Protein AF-A0A4S8L4V7-F1 (afdb_monomer_lite)

Organism: Dendrothele bispora (strain CBS 962.96) (NCBI:txid1314807)

Radius of gyration: 32.04 Å; chains: 1; bounding box: 69×24×84 Å

Structure (mmCIF, N/CA/C/O backbone):
data_AF-A0A4S8L4V7-F1
#
_entry.id   AF-A0A4S8L4V7-F1
#
loop_
_atom_site.group_PDB
_atom_site.id
_atom_site.type_symbol
_atom_site.label_atom_id
_atom_site.label_alt_id
_atom_site.label_comp_id
_atom_site.label_asym_id
_atom_site.label_entity_id
_atom_site.label_seq_id
_atom_site.pdbx_PDB_ins_code
_atom_site.Cartn_x
_atom_site.Cartn_y
_atom_site.Cartn_z
_atom_site.occupancy
_atom_site.B_iso_or_equiv
_atom_site.auth_seq_id
_atom_site.auth_comp_id
_atom_site.auth_asym_id
_atom_site.auth_atom_id
_atom_site.pdbx_PDB_model_num
ATOM 1 N N . THR A 1 1 ? -30.835 1.721 51.887 1.00 74.25 1 THR A N 1
ATOM 2 C CA . THR A 1 1 ? -32.109 0.963 51.780 1.00 74.25 1 THR A CA 1
ATOM 3 C C . THR A 1 1 ? -32.047 0.003 50.600 1.00 74.25 1 THR A C 1
ATOM 5 O O . THR A 1 1 ? -31.304 0.277 49.666 1.00 74.25 1 THR A O 1
ATOM 8 N N . GLU A 1 2 ? -32.769 -1.124 50.601 1.00 80.50 2 GLU A N 1
ATOM 9 C CA . GLU A 1 2 ? -32.758 -2.089 49.474 1.00 80.50 2 GLU A CA 1
ATOM 10 C C . GLU A 1 2 ? -33.132 -1.450 48.121 1.00 80.50 2 GLU A C 1
ATOM 12 O O . GLU A 1 2 ? -32.562 -1.791 47.087 1.00 80.50 2 GLU A O 1
ATOM 17 N N . GLU A 1 3 ? -33.986 -0.426 48.134 1.00 82.62 3 GLU A N 1
ATOM 18 C CA . GLU A 1 3 ? -34.338 0.372 46.952 1.00 82.62 3 GLU A CA 1
ATOM 19 C C . GLU A 1 3 ? -33.130 1.059 46.294 1.00 82.62 3 GLU A C 1
ATOM 21 O O . GLU A 1 3 ? -33.046 1.152 45.069 1.00 82.62 3 GLU A O 1
ATOM 26 N N . GLU A 1 4 ? -32.152 1.513 47.079 1.00 84.94 4 GLU A N 1
ATOM 27 C CA . GLU A 1 4 ? -30.946 2.149 46.542 1.00 84.94 4 GLU A CA 1
ATOM 28 C C . GLU A 1 4 ? -30.064 1.133 45.817 1.00 84.94 4 GLU A C 1
ATOM 30 O O . GLU A 1 4 ? -29.524 1.437 44.754 1.00 84.94 4 GLU A O 1
ATOM 35 N N . LYS A 1 5 ? -29.974 -0.099 46.336 1.00 87.25 5 LYS A N 1
ATOM 36 C CA . LYS A 1 5 ? -29.220 -1.183 45.692 1.00 87.25 5 LYS A CA 1
ATOM 37 C C . LYS A 1 5 ? -29.836 -1.568 44.349 1.00 87.25 5 LYS A C 1
ATOM 39 O O . LYS A 1 5 ? -29.100 -1.772 43.387 1.00 87.25 5 LYS A O 1
ATOM 44 N N . VAL A 1 6 ? -31.166 -1.635 44.266 1.00 90.94 6 VAL A N 1
ATOM 45 C CA . VAL A 1 6 ? -31.881 -1.920 43.010 1.00 90.94 6 VAL A CA 1
ATOM 46 C C . VAL A 1 6 ? -31.624 -0.820 41.978 1.00 90.94 6 VAL A C 1
ATOM 48 O O . VAL A 1 6 ? -31.276 -1.116 40.838 1.00 90.94 6 VAL A O 1
ATOM 51 N N . ARG A 1 7 ? -31.699 0.454 42.383 1.00 90.81 7 ARG A N 1
ATOM 52 C CA . ARG A 1 7 ? -31.437 1.593 41.486 1.00 90.81 7 ARG A CA 1
ATOM 53 C C . ARG A 1 7 ? -30.002 1.622 40.967 1.00 90.81 7 ARG A C 1
ATOM 55 O O . ARG A 1 7 ? -29.787 1.958 39.807 1.00 90.81 7 ARG A O 1
ATOM 62 N N . VAL A 1 8 ? -29.025 1.286 41.809 1.00 93.88 8 VAL A N 1
ATOM 63 C CA . VAL A 1 8 ? -27.617 1.203 41.393 1.00 93.88 8 VAL A CA 1
ATOM 64 C C . VAL A 1 8 ? -27.406 0.053 40.409 1.00 93.88 8 VAL A C 1
ATOM 66 O O . VAL A 1 8 ? -26.754 0.259 39.391 1.00 93.88 8 VAL A O 1
ATOM 69 N N . LYS A 1 9 ? -28.002 -1.122 40.658 1.00 93.44 9 LYS A N 1
ATOM 70 C CA . LYS A 1 9 ? -27.935 -2.262 39.729 1.00 93.44 9 LYS A CA 1
ATOM 71 C C . LYS A 1 9 ? -28.538 -1.940 38.365 1.00 93.44 9 LYS A C 1
ATOM 73 O O . LYS A 1 9 ? -27.924 -2.271 37.361 1.00 93.44 9 LYS A O 1
ATOM 78 N N . GLN A 1 10 ? -29.688 -1.264 38.330 1.00 95.06 10 GLN A N 1
ATOM 79 C CA . GLN A 1 10 ? -30.314 -0.877 37.064 1.00 95.06 10 GLN A CA 1
ATOM 80 C C . GLN A 1 10 ? -29.410 0.054 36.254 1.00 95.06 10 GLN A C 1
ATOM 82 O O . GLN A 1 10 ? -29.158 -0.207 35.089 1.00 95.06 10 GLN A O 1
ATOM 87 N N . ARG A 1 11 ? -28.849 1.093 36.885 1.00 95.69 11 ARG A N 1
ATOM 88 C CA . ARG A 1 11 ? -27.935 2.014 36.191 1.00 95.69 11 ARG A CA 1
ATOM 89 C C . ARG A 1 11 ? -26.677 1.328 35.676 1.00 95.69 11 ARG A C 1
ATOM 91 O O . ARG A 1 11 ? -26.156 1.733 34.646 1.00 95.69 11 ARG A O 1
ATOM 98 N N . LEU A 1 12 ? -26.163 0.349 36.423 1.00 96.50 12 LEU A N 1
ATOM 99 C CA . LEU A 1 12 ? -25.005 -0.421 35.989 1.00 96.50 12 LEU A CA 1
ATOM 100 C C . LEU A 1 12 ? -25.351 -1.243 34.746 1.00 96.50 12 LEU A C 1
ATOM 102 O O . LEU A 1 12 ? -24.607 -1.192 33.777 1.00 96.50 12 LEU A O 1
ATOM 106 N N . HIS A 1 13 ? -26.507 -1.907 34.753 1.00 96.44 13 HIS A N 1
ATOM 107 C CA . HIS A 1 13 ? -26.995 -2.654 33.600 1.00 96.44 13 HIS A CA 1
ATOM 108 C C . HIS A 1 13 ? -27.214 -1.751 32.376 1.00 96.44 13 HIS A C 1
ATOM 110 O O . HIS A 1 13 ? -26.722 -2.060 31.297 1.00 96.44 13 HIS A O 1
ATOM 116 N N . ASP A 1 14 ? -27.856 -0.592 32.555 1.00 96.31 14 ASP A N 1
ATOM 117 C CA . ASP A 1 14 ? -28.065 0.379 31.473 1.00 96.31 14 ASP A CA 1
ATOM 118 C C . ASP A 1 14 ? -26.721 0.860 30.882 1.00 96.31 14 ASP A C 1
ATOM 120 O O . ASP A 1 14 ? -26.579 1.004 29.669 1.00 96.31 14 ASP A O 1
ATOM 124 N N . AL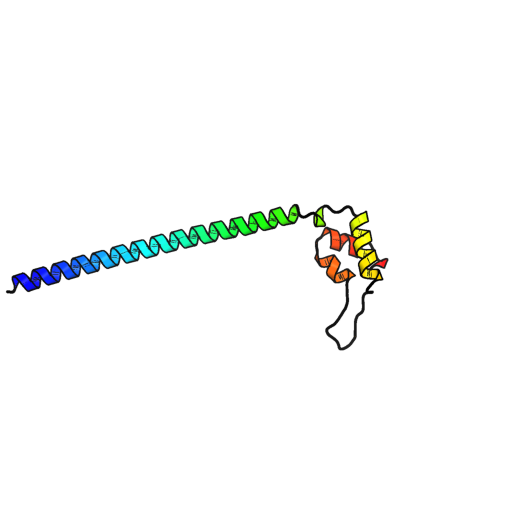A A 1 15 ? -25.709 1.081 31.732 1.00 96.88 15 ALA A N 1
ATOM 125 C CA . ALA A 1 15 ? -24.372 1.478 31.295 1.00 96.88 15 ALA A CA 1
ATOM 126 C C . ALA A 1 15 ? -23.629 0.349 30.557 1.00 96.88 15 ALA A C 1
ATOM 128 O O . ALA A 1 15 ? -22.936 0.617 29.578 1.00 96.88 15 ALA A O 1
ATOM 129 N N . GLU A 1 16 ? -23.773 -0.901 31.002 1.00 97.56 16 GLU A N 1
ATOM 130 C CA . GLU A 1 16 ? -23.231 -2.084 30.318 1.00 97.56 16 GLU A CA 1
ATOM 131 C C . GLU A 1 16 ? -23.857 -2.269 28.929 1.00 97.56 16 GLU A C 1
ATOM 133 O O . GLU A 1 16 ? -23.141 -2.521 27.955 1.00 97.56 16 GLU A O 1
ATOM 138 N N . ASP A 1 17 ? -25.169 -2.060 28.812 1.00 97.75 17 ASP A N 1
ATOM 139 C CA . ASP A 1 17 ? -25.880 -2.090 27.533 1.00 97.75 17 ASP A CA 1
ATOM 140 C C . ASP A 1 17 ? -25.392 -0.985 26.588 1.00 97.75 17 ASP A C 1
ATOM 142 O O . ASP A 1 17 ? -25.218 -1.211 25.386 1.00 97.75 17 ASP A O 1
ATOM 146 N N . ASP A 1 18 ? -25.158 0.220 27.108 1.00 98.12 18 ASP A N 1
ATOM 147 C CA . ASP A 1 18 ? -24.626 1.325 26.314 1.00 98.12 18 ASP A CA 1
ATOM 148 C C . ASP A 1 18 ? -23.177 1.079 25.877 1.00 98.12 18 ASP A C 1
ATOM 150 O O . ASP A 1 18 ? -22.844 1.367 24.724 1.00 98.12 18 ASP A O 1
ATOM 154 N N . PHE A 1 19 ? -22.333 0.469 26.720 1.00 97.88 19 PHE A N 1
ATOM 155 C CA . PHE A 1 19 ? -20.995 0.035 26.303 1.00 97.88 19 PHE A CA 1
ATOM 156 C C . PHE A 1 19 ? -21.062 -0.938 25.126 1.00 97.88 19 PHE A C 1
ATOM 158 O O . PHE A 1 19 ? -20.395 -0.714 24.116 1.00 97.88 19 PHE A O 1
ATOM 165 N N . ALA A 1 20 ? -21.925 -1.953 25.199 1.00 97.75 20 ALA A N 1
ATOM 166 C CA . ALA A 1 20 ? -22.083 -2.916 24.113 1.00 97.75 20 ALA A CA 1
ATOM 167 C C . ALA A 1 20 ? -22.540 -2.251 22.800 1.00 97.75 20 ALA A C 1
ATOM 169 O O . ALA A 1 20 ? -22.063 -2.606 21.717 1.00 97.75 20 ALA A O 1
ATOM 170 N N . LYS A 1 21 ? -23.433 -1.254 22.875 1.00 98.38 21 LYS A N 1
ATOM 171 C CA . LYS A 1 21 ? -23.864 -0.477 21.699 1.00 98.38 21 LYS A CA 1
ATOM 172 C C . LYS A 1 21 ? -22.718 0.341 21.110 1.00 98.38 21 LYS A C 1
ATOM 174 O O . LYS A 1 21 ? -22.567 0.372 19.888 1.00 98.38 21 LYS A O 1
ATOM 179 N N . TYR A 1 22 ? -21.922 1.002 21.948 1.00 98.44 22 TYR A N 1
ATOM 180 C CA . TYR A 1 22 ? -20.787 1.793 21.477 1.00 98.44 22 TYR A CA 1
ATOM 181 C C . TYR A 1 22 ? -19.702 0.919 20.856 1.00 98.44 22 TYR A C 1
ATOM 183 O O . TYR A 1 22 ? -19.219 1.263 19.780 1.00 98.44 22 TYR A O 1
ATOM 191 N N . ASP A 1 23 ? -19.386 -0.234 21.442 1.00 98.62 23 ASP A N 1
ATOM 192 C CA . ASP A 1 23 ? -18.426 -1.179 20.866 1.00 98.62 23 ASP A CA 1
ATOM 193 C C . ASP A 1 23 ? -18.890 -1.696 19.497 1.00 98.62 23 ASP A C 1
ATOM 195 O O . ASP A 1 23 ? -18.104 -1.759 18.547 1.00 98.62 23 ASP A O 1
ATOM 199 N N . ALA A 1 24 ? -20.184 -2.000 19.354 1.00 98.44 24 ALA A N 1
ATOM 200 C CA . ALA A 1 24 ? -20.757 -2.399 18.071 1.00 98.44 24 ALA A CA 1
ATOM 201 C C . ALA A 1 24 ? -20.653 -1.282 17.017 1.00 98.44 24 ALA A C 1
ATOM 203 O O . ALA A 1 24 ? -20.314 -1.546 15.858 1.00 98.44 24 ALA A O 1
ATOM 204 N N . GLU A 1 25 ? -20.910 -0.032 17.405 1.00 98.56 25 GLU A N 1
ATOM 205 C CA . GLU A 1 25 ? -20.806 1.114 16.501 1.00 98.56 25 GLU A CA 1
ATOM 206 C C . GLU A 1 25 ? -19.350 1.423 16.125 1.00 98.56 25 GLU A C 1
ATOM 208 O O . GLU A 1 25 ? -19.064 1.690 14.955 1.00 98.56 25 GLU A O 1
ATOM 213 N N . ILE A 1 26 ? -18.415 1.309 17.072 1.00 98.62 26 ILE A N 1
ATOM 214 C CA . ILE A 1 26 ? -16.973 1.413 16.816 1.00 98.62 26 ILE A CA 1
ATOM 215 C C . ILE A 1 26 ? -16.560 0.361 15.788 1.00 98.62 26 ILE A C 1
ATOM 217 O O . ILE A 1 26 ? -16.015 0.718 14.742 1.00 98.62 26 ILE A O 1
ATOM 221 N N . ALA A 1 27 ? -16.902 -0.910 16.013 1.00 98.56 27 ALA A N 1
ATOM 222 C CA . ALA A 1 27 ? -16.571 -1.993 15.089 1.00 98.56 27 ALA A CA 1
ATOM 223 C C . ALA A 1 27 ? -17.148 -1.747 13.682 1.00 98.56 27 ALA A C 1
ATOM 225 O O . ALA A 1 27 ? -16.473 -1.948 12.665 1.00 98.56 27 ALA A O 1
ATOM 226 N N . ARG A 1 28 ? -18.389 -1.247 13.598 1.00 98.62 28 ARG A N 1
AT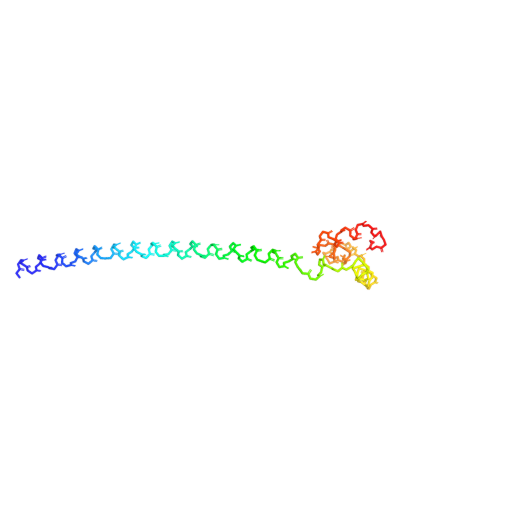OM 227 C CA . ARG A 1 28 ? -19.035 -0.892 12.327 1.00 98.62 28 ARG A CA 1
ATOM 228 C C . ARG A 1 28 ? -18.287 0.230 11.599 1.00 98.62 28 ARG A C 1
ATOM 230 O O . ARG A 1 28 ? -18.070 0.143 10.385 1.00 98.62 28 ARG A O 1
ATOM 237 N N . LEU A 1 29 ? -17.899 1.285 12.313 1.00 98.69 29 LEU A N 1
ATOM 238 C CA . LEU A 1 29 ? -17.171 2.423 11.750 1.00 98.69 29 LEU A CA 1
ATOM 239 C C . LEU A 1 29 ? -15.754 2.034 11.317 1.00 98.69 29 LEU A C 1
ATOM 241 O O . LEU A 1 29 ? -15.320 2.421 10.231 1.00 98.69 29 LEU A O 1
ATOM 245 N N . GLU A 1 30 ? -15.051 1.220 12.099 1.00 98.75 30 GLU A N 1
ATOM 246 C CA . GLU A 1 30 ? -13.728 0.698 11.746 1.00 98.75 30 GLU A CA 1
ATOM 247 C C . GLU A 1 30 ? -13.767 -0.166 10.479 1.00 98.75 30 GLU A C 1
ATOM 249 O O . GLU A 1 30 ? -12.906 -0.028 9.597 1.00 98.75 30 GLU A O 1
ATOM 254 N N . ALA A 1 31 ? -14.801 -1.001 10.329 1.00 98.56 31 ALA A N 1
ATOM 255 C CA . ALA A 1 31 ? -15.032 -1.770 9.111 1.00 98.56 31 ALA A CA 1
ATOM 256 C C . ALA A 1 31 ? -15.272 -0.850 7.900 1.00 98.56 31 ALA A C 1
ATOM 258 O O . ALA A 1 31 ? -14.674 -1.044 6.835 1.00 98.56 31 ALA A O 1
ATOM 259 N N . ALA A 1 32 ? -16.084 0.201 8.061 1.00 98.62 32 ALA A N 1
ATOM 260 C CA . ALA A 1 32 ? -16.337 1.182 7.006 1.00 98.62 32 ALA A CA 1
ATOM 261 C C . ALA A 1 32 ? -15.060 1.947 6.604 1.00 98.62 32 ALA A C 1
ATOM 263 O O . ALA A 1 32 ? -14.764 2.083 5.411 1.00 98.62 32 ALA A O 1
ATOM 264 N N . ILE A 1 33 ? -14.261 2.388 7.581 1.00 98.75 33 ILE A N 1
ATOM 265 C CA . ILE A 1 33 ? -12.964 3.043 7.351 1.00 98.75 33 ILE A CA 1
ATOM 266 C C . ILE A 1 33 ? -12.029 2.109 6.582 1.00 98.75 33 ILE A C 1
ATOM 268 O O . ILE A 1 33 ? -11.400 2.527 5.605 1.00 98.75 33 ILE A O 1
ATOM 272 N N . SER A 1 34 ? -11.948 0.844 6.988 1.00 98.62 34 SER A N 1
ATOM 273 C CA . SER A 1 34 ? -11.098 -0.158 6.343 1.00 98.62 34 SER A CA 1
ATOM 274 C C . SER A 1 34 ? -11.509 -0.399 4.890 1.00 98.62 34 SER A C 1
ATOM 276 O O . SER A 1 34 ? -10.661 -0.382 3.993 1.00 98.62 34 SER A O 1
ATOM 278 N N . ALA A 1 35 ? -12.812 -0.510 4.622 1.00 98.56 35 ALA A N 1
ATOM 279 C CA . ALA A 1 35 ? -13.339 -0.658 3.269 1.00 98.56 35 ALA A CA 1
ATOM 280 C C . ALA A 1 35 ? -13.006 0.552 2.376 1.00 98.56 35 ALA A C 1
ATOM 282 O O . ALA A 1 35 ? -12.587 0.387 1.225 1.00 98.56 35 ALA A O 1
ATOM 283 N N . ILE A 1 36 ? -13.144 1.777 2.894 1.00 98.69 36 ILE A N 1
ATOM 284 C CA . ILE A 1 36 ? -12.808 3.000 2.149 1.00 98.69 36 ILE A CA 1
ATOM 285 C C . ILE A 1 36 ? -11.298 3.094 1.901 1.00 98.69 36 ILE A C 1
ATOM 287 O O . ILE A 1 36 ? -10.886 3.399 0.779 1.00 98.69 36 ILE A O 1
ATOM 291 N N . LYS A 1 37 ? -10.456 2.783 2.897 1.00 98.75 37 LYS A N 1
ATOM 292 C CA . LYS A 1 37 ? -8.992 2.733 2.733 1.00 98.75 37 LYS A CA 1
ATOM 293 C C . LYS A 1 37 ? -8.585 1.748 1.638 1.00 98.75 37 LYS A C 1
ATOM 295 O O . LYS A 1 37 ? -7.747 2.091 0.802 1.00 98.75 37 LYS A O 1
ATOM 300 N N . HIS A 1 38 ? -9.209 0.571 1.602 1.00 98.50 38 HIS A N 1
ATOM 301 C CA . HIS A 1 38 ? -8.974 -0.419 0.555 1.00 98.50 38 HIS A CA 1
ATOM 302 C C . HIS A 1 38 ? -9.347 0.126 -0.831 1.00 98.50 38 HIS A C 1
ATOM 304 O O . HIS A 1 38 ? -8.512 0.135 -1.735 1.00 98.50 38 HIS A O 1
ATOM 310 N N . LYS A 1 39 ? -10.560 0.677 -0.992 1.00 98.50 39 LYS A N 1
ATOM 311 C CA . LYS A 1 39 ? -11.001 1.292 -2.259 1.00 98.50 39 LYS A CA 1
ATOM 312 C C . LYS A 1 39 ? -10.063 2.413 -2.717 1.00 98.50 39 LYS A C 1
ATOM 314 O O . LYS A 1 39 ? -9.697 2.463 -3.891 1.00 98.50 39 LYS A O 1
ATOM 319 N N . ARG A 1 40 ? -9.632 3.283 -1.794 1.00 98.56 40 ARG A N 1
ATOM 320 C CA . ARG A 1 40 ? -8.660 4.350 -2.074 1.00 98.56 40 ARG A CA 1
ATOM 321 C C . ARG A 1 40 ? -7.346 3.774 -2.591 1.00 98.56 40 ARG A C 1
ATOM 323 O O . ARG A 1 40 ? -6.845 4.274 -3.593 1.00 98.56 40 ARG A O 1
ATOM 330 N N . LYS A 1 41 ? -6.808 2.735 -1.947 1.00 98.44 41 LYS A N 1
ATOM 331 C CA . LYS A 1 41 ? -5.565 2.084 -2.379 1.00 98.44 41 LYS A CA 1
ATOM 332 C C . LYS A 1 41 ? -5.695 1.510 -3.791 1.00 98.44 41 LYS A C 1
ATOM 334 O O . LYS A 1 41 ? -4.889 1.851 -4.648 1.00 98.44 41 LYS A O 1
ATOM 339 N N . CYS A 1 42 ? -6.755 0.750 -4.069 1.00 98.19 42 CYS A N 1
ATOM 340 C CA . CYS A 1 42 ? -6.998 0.211 -5.410 1.00 98.19 42 CYS A CA 1
ATOM 341 C C . CYS A 1 42 ? -7.062 1.313 -6.478 1.00 98.19 42 CYS A C 1
ATOM 343 O O . CYS A 1 42 ? -6.500 1.164 -7.562 1.00 98.19 42 CYS A O 1
ATOM 345 N N . LEU A 1 43 ? -7.720 2.438 -6.176 1.00 98.19 43 LEU A N 1
ATOM 346 C CA . LEU A 1 43 ? -7.795 3.568 -7.099 1.00 98.19 43 LEU A CA 1
ATOM 347 C C . LEU A 1 43 ? -6.434 4.252 -7.290 1.00 98.19 43 LEU A C 1
ATOM 349 O O . LEU A 1 43 ? -6.091 4.626 -8.409 1.00 98.19 43 LEU A O 1
ATOM 353 N N . GLN A 1 44 ? -5.645 4.403 -6.225 1.00 98.12 44 GLN A N 1
ATOM 354 C CA . GLN A 1 44 ? -4.283 4.935 -6.316 1.00 98.12 44 GLN A CA 1
ATOM 355 C C . GLN A 1 44 ? -3.405 4.058 -7.214 1.00 98.12 44 GLN A C 1
ATOM 357 O O . GLN A 1 44 ? -2.739 4.592 -8.103 1.00 98.12 44 GLN A O 1
ATOM 362 N N . ASP A 1 45 ? -3.472 2.737 -7.051 1.00 96.75 45 ASP A N 1
ATOM 363 C CA . ASP A 1 45 ? -2.738 1.776 -7.878 1.00 96.75 45 ASP A CA 1
ATOM 364 C C . ASP A 1 45 ? -3.191 1.846 -9.347 1.00 96.75 45 ASP A C 1
ATOM 366 O O . ASP A 1 45 ? -2.366 1.901 -10.265 1.00 96.75 45 ASP A O 1
ATOM 370 N N . TYR A 1 46 ? -4.505 1.936 -9.586 1.00 96.06 46 TYR A N 1
ATOM 371 C CA . TYR A 1 46 ? -5.074 2.133 -10.921 1.00 96.06 46 TYR A CA 1
ATOM 372 C C . TYR A 1 46 ? -4.544 3.415 -11.578 1.00 96.06 46 TYR A C 1
ATOM 374 O O . TYR A 1 46 ? -4.047 3.377 -12.707 1.00 96.06 46 TYR A O 1
ATOM 382 N N . VAL A 1 47 ? -4.599 4.548 -10.874 1.00 95.62 47 VAL A N 1
ATOM 383 C CA . VAL A 1 47 ? -4.119 5.840 -11.381 1.00 95.62 47 VAL A CA 1
ATOM 384 C C . VAL A 1 47 ? -2.615 5.804 -11.642 1.00 95.62 47 VAL A C 1
ATOM 386 O O . VAL A 1 47 ? -2.172 6.279 -12.687 1.00 95.62 47 VAL A O 1
ATOM 389 N N . ALA A 1 48 ? -1.822 5.225 -10.738 1.00 92.94 48 ALA A N 1
ATOM 390 C CA . ALA A 1 48 ? -0.377 5.096 -10.906 1.00 92.94 48 ALA A CA 1
ATOM 391 C C . ALA A 1 48 ? -0.030 4.273 -12.156 1.00 92.94 48 ALA A C 1
ATOM 393 O O . ALA A 1 48 ? 0.788 4.703 -12.975 1.00 92.94 48 ALA A O 1
ATOM 394 N N . LYS A 1 49 ? -0.717 3.143 -12.370 1.00 89.00 49 LYS A N 1
ATOM 395 C CA . LYS A 1 49 ? -0.552 2.313 -13.570 1.00 89.00 49 LYS A CA 1
ATOM 396 C C . LYS A 1 49 ? -0.851 3.101 -14.847 1.00 89.00 49 LYS A C 1
ATOM 398 O O . LYS A 1 49 ? -0.053 3.055 -15.783 1.00 89.00 49 LYS A O 1
ATOM 403 N N . HIS A 1 50 ? -1.937 3.869 -14.879 1.00 88.44 50 HIS A N 1
ATOM 404 C CA . HIS A 1 50 ? -2.306 4.663 -16.055 1.00 88.44 50 HIS A CA 1
ATOM 405 C C . HIS A 1 50 ? -1.363 5.845 -16.291 1.00 88.44 50 HIS A C 1
ATOM 407 O O . HIS A 1 50 ? -0.926 6.065 -17.418 1.00 88.44 50 HIS A O 1
ATOM 413 N N . ARG A 1 51 ? -0.944 6.551 -15.236 1.00 88.56 51 ARG A N 1
ATOM 414 C CA . ARG A 1 51 ? 0.090 7.591 -15.345 1.00 88.56 51 ARG A CA 1
ATOM 415 C C . ARG A 1 51 ? 1.406 7.030 -15.877 1.00 88.56 51 ARG A C 1
ATOM 417 O O . ARG A 1 51 ? 2.033 7.675 -16.709 1.00 88.56 51 ARG A O 1
ATOM 424 N N . SER A 1 52 ? 1.785 5.812 -15.481 1.00 85.06 52 SER A N 1
ATOM 425 C CA . SER A 1 52 ? 2.984 5.154 -16.019 1.00 85.06 52 SER A CA 1
ATOM 426 C C . SER A 1 52 ? 2.908 4.919 -17.532 1.00 85.06 52 SER A C 1
ATOM 428 O O . SER A 1 52 ? 3.931 4.974 -18.206 1.00 85.06 52 SER A O 1
ATOM 430 N N . LEU A 1 53 ? 1.708 4.689 -18.086 1.00 81.75 53 LEU A N 1
ATOM 431 C CA . LEU A 1 53 ? 1.497 4.540 -19.532 1.00 81.75 53 LEU A CA 1
ATOM 432 C C . LEU A 1 53 ? 1.697 5.859 -20.279 1.00 81.75 53 LEU A C 1
ATOM 434 O O . LEU A 1 53 ? 2.185 5.850 -21.403 1.00 81.75 53 LEU A O 1
ATOM 438 N N . LEU A 1 54 ? 1.368 6.980 -19.639 1.00 82.75 54 LEU A N 1
ATOM 439 C CA . LEU A 1 54 ? 1.544 8.319 -20.199 1.00 82.75 54 LEU A CA 1
ATOM 440 C C . LEU A 1 54 ? 2.958 8.879 -20.000 1.00 82.75 54 LEU A C 1
ATOM 442 O O . LEU A 1 54 ? 3.261 9.947 -20.534 1.00 82.75 54 LEU A O 1
ATOM 446 N N . ALA A 1 55 ? 3.812 8.188 -19.241 1.00 80.44 55 ALA A N 1
ATOM 447 C CA . ALA A 1 55 ? 5.153 8.654 -18.932 1.00 80.44 55 ALA A CA 1
ATOM 448 C C . ALA A 1 55 ? 5.958 8.905 -20.226 1.00 80.44 55 ALA A C 1
ATOM 450 O O . ALA A 1 55 ? 5.973 8.035 -21.105 1.00 80.44 55 ALA A O 1
ATOM 451 N N . PRO A 1 56 ? 6.672 10.045 -20.341 1.00 72.56 56 PRO A N 1
ATOM 452 C CA . PRO A 1 56 ? 7.417 10.413 -21.549 1.00 72.56 56 PRO A CA 1
ATOM 453 C C . PRO A 1 56 ? 8.357 9.315 -22.045 1.00 72.56 56 PRO A C 1
ATOM 455 O O . PRO A 1 56 ? 8.450 9.086 -23.243 1.00 72.56 56 PRO A O 1
ATOM 458 N N . VAL A 1 57 ? 8.964 8.561 -21.124 1.00 72.25 57 VAL A N 1
ATOM 459 C CA . VAL A 1 57 ? 9.867 7.433 -21.406 1.00 72.25 57 VAL A CA 1
ATOM 460 C C . VAL A 1 57 ? 9.258 6.338 -22.299 1.00 72.25 57 VAL A C 1
ATOM 462 O O . VAL A 1 57 ? 9.994 5.651 -23.005 1.00 72.25 57 VAL A O 1
ATOM 465 N N . ARG A 1 58 ? 7.923 6.183 -22.305 1.00 69.44 58 ARG A N 1
ATOM 466 C CA . ARG A 1 58 ? 7.188 5.248 -23.184 1.00 69.44 58 ARG A CA 1
ATOM 467 C C . ARG A 1 58 ? 6.768 5.862 -24.520 1.00 69.44 58 ARG A C 1
ATOM 469 O O . ARG A 1 58 ? 6.323 5.137 -25.401 1.00 69.44 58 ARG A O 1
ATOM 476 N N . ARG A 1 59 ? 6.877 7.184 -24.651 1.00 72.19 59 ARG A N 1
ATOM 477 C CA . ARG A 1 59 ? 6.522 7.969 -25.842 1.00 72.19 59 ARG A CA 1
ATOM 478 C C . ARG A 1 59 ? 7.752 8.521 -26.564 1.00 72.19 59 ARG A C 1
ATOM 480 O O . ARG A 1 59 ? 7.593 9.260 -27.530 1.00 72.19 59 ARG A O 1
ATOM 487 N N . LEU A 1 60 ? 8.955 8.204 -26.082 1.00 78.12 60 LEU A N 1
ATOM 488 C CA . LEU A 1 60 ? 10.192 8.598 -26.739 1.00 78.12 60 LEU A CA 1
ATOM 489 C C . LEU A 1 60 ? 10.260 7.950 -28.129 1.00 78.12 60 LEU A C 1
ATOM 491 O O . LEU A 1 60 ? 10.045 6.738 -28.234 1.00 78.12 60 LEU A O 1
ATOM 495 N N . PRO A 1 61 ? 10.579 8.729 -29.175 1.00 82.75 61 PRO A N 1
ATOM 496 C CA . PRO A 1 61 ? 10.930 8.177 -30.475 1.00 82.75 61 PRO A CA 1
ATOM 497 C C . PRO A 1 61 ? 12.086 7.175 -30.356 1.00 82.75 61 PRO A C 1
ATOM 499 O O . PRO A 1 61 ? 12.944 7.296 -29.471 1.00 82.75 61 PRO A O 1
ATOM 502 N N . LEU A 1 62 ? 12.114 6.184 -31.250 1.00 81.06 62 LEU A N 1
ATOM 503 C CA . LEU A 1 62 ? 13.134 5.131 -31.243 1.00 81.06 62 LEU A CA 1
ATOM 504 C C . LEU A 1 62 ? 14.544 5.697 -31.441 1.00 81.06 62 LEU A C 1
ATOM 506 O O . LEU A 1 62 ? 15.502 5.138 -30.915 1.00 81.06 62 LEU A O 1
ATOM 510 N N . GLU A 1 63 ? 14.672 6.816 -32.144 1.00 85.12 63 GLU A N 1
ATOM 511 C CA . GLU A 1 63 ? 15.920 7.530 -32.402 1.00 85.12 63 GLU A CA 1
ATOM 512 C C . GLU A 1 63 ? 16.522 8.063 -31.099 1.00 85.12 63 GLU A C 1
ATOM 514 O O . GLU A 1 63 ? 17.686 7.810 -30.793 1.00 85.12 63 GLU A O 1
ATOM 519 N N . ILE A 1 64 ? 15.705 8.737 -30.282 1.00 88.38 64 ILE A N 1
ATOM 520 C CA . ILE A 1 64 ? 16.132 9.269 -28.982 1.00 88.38 64 ILE A CA 1
ATOM 521 C C . ILE A 1 64 ? 16.476 8.126 -28.034 1.00 88.38 64 ILE A C 1
ATOM 523 O O . ILE A 1 64 ? 17.458 8.187 -27.297 1.00 88.38 64 ILE A O 1
ATOM 527 N N . LEU A 1 65 ? 15.684 7.058 -28.072 1.00 86.94 65 LEU A N 1
ATOM 528 C CA . LEU A 1 65 ? 15.932 5.890 -27.249 1.00 86.94 65 LEU A CA 1
ATOM 529 C C . LEU A 1 65 ? 17.248 5.192 -27.628 1.00 86.94 65 LEU A C 1
ATOM 531 O O . LEU A 1 65 ? 18.048 4.875 -26.752 1.00 86.94 65 LEU A O 1
ATOM 535 N N . SER A 1 66 ? 17.506 5.024 -28.925 1.00 87.69 66 SER A N 1
ATOM 536 C CA . SER A 1 66 ? 18.758 4.459 -29.442 1.00 87.69 66 SER A CA 1
ATOM 537 C C . SER A 1 66 ? 19.956 5.321 -29.059 1.00 87.69 66 SER A C 1
ATOM 539 O O . SER A 1 66 ? 20.982 4.791 -28.646 1.00 87.69 66 SER A O 1
ATOM 541 N N . PHE A 1 67 ? 19.806 6.647 -29.104 1.00 89.44 67 PHE A N 1
ATOM 542 C CA . PHE A 1 67 ? 20.837 7.577 -28.657 1.00 89.44 67 PHE A CA 1
ATOM 543 C C . PHE A 1 67 ? 21.158 7.432 -27.162 1.00 89.44 67 PHE A C 1
ATOM 545 O O . PHE A 1 67 ? 22.329 7.454 -26.781 1.00 89.44 67 PHE A O 1
ATOM 552 N N . ILE A 1 68 ? 20.147 7.228 -26.309 1.00 88.75 68 ILE A N 1
ATOM 553 C CA . ILE A 1 68 ? 20.351 6.972 -24.874 1.00 88.75 68 ILE A CA 1
ATOM 554 C C . ILE A 1 68 ? 21.141 5.676 -24.667 1.00 88.75 68 ILE A C 1
ATOM 556 O O . ILE A 1 68 ? 22.115 5.674 -23.911 1.00 88.75 68 ILE A O 1
ATOM 560 N N . PHE A 1 69 ? 20.737 4.592 -25.336 1.00 89.56 69 PHE A N 1
ATOM 561 C CA . PHE A 1 69 ? 21.426 3.303 -25.258 1.00 89.56 69 PHE A CA 1
ATOM 562 C C . PHE A 1 69 ? 22.873 3.413 -25.736 1.00 89.56 69 PHE A C 1
ATOM 564 O O . PHE A 1 69 ? 23.773 3.025 -25.000 1.00 89.56 69 PHE A O 1
ATOM 571 N N . LEU A 1 70 ? 23.111 4.019 -26.901 1.00 88.31 70 LEU A N 1
ATOM 572 C CA . LEU A 1 70 ? 24.457 4.220 -27.433 1.00 88.31 70 LEU A CA 1
ATOM 573 C C .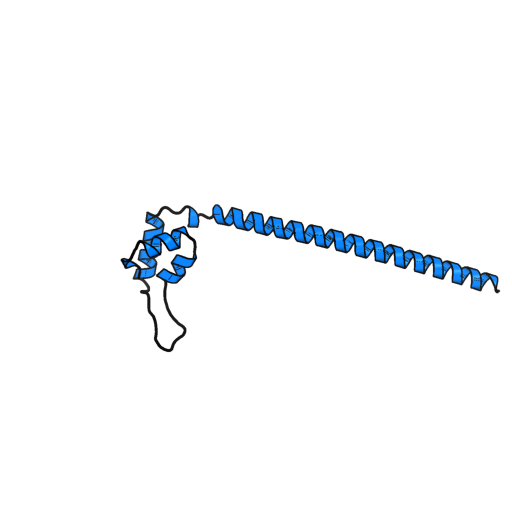 LEU A 1 70 ? 25.319 5.027 -26.458 1.00 88.31 70 LEU A C 1
ATOM 575 O O . LEU A 1 70 ? 26.401 4.596 -26.083 1.00 88.31 70 LEU A O 1
ATOM 579 N N . THR A 1 71 ? 24.814 6.163 -25.976 1.00 87.94 71 THR A N 1
ATOM 580 C CA . THR A 1 71 ? 25.566 7.022 -25.053 1.00 87.94 71 THR A CA 1
ATOM 581 C C . THR A 1 71 ? 25.957 6.272 -23.779 1.00 87.94 71 THR A C 1
ATOM 583 O O . THR A 1 71 ? 27.097 6.368 -23.333 1.00 87.94 71 THR A O 1
ATOM 586 N N . ARG A 1 72 ? 25.033 5.509 -23.182 1.00 86.31 72 ARG A N 1
ATOM 587 C CA . ARG A 1 72 ? 25.277 4.814 -21.910 1.00 86.31 72 ARG A CA 1
ATOM 588 C C . ARG A 1 72 ? 26.101 3.541 -22.061 1.00 86.31 72 ARG A C 1
ATOM 590 O O . ARG A 1 72 ? 26.997 3.320 -21.256 1.00 86.31 72 ARG A O 1
ATOM 597 N N . CYS A 1 73 ? 25.829 2.731 -23.077 1.00 84.56 73 CYS A N 1
ATOM 598 C CA . CYS A 1 73 ? 26.568 1.494 -23.325 1.00 84.56 73 CYS A CA 1
ATOM 599 C C . CYS A 1 73 ? 27.979 1.762 -23.879 1.00 84.56 73 CYS A C 1
ATOM 601 O O . CYS A 1 73 ? 28.882 0.982 -23.609 1.00 84.56 73 CYS A O 1
ATOM 603 N N . CYS A 1 74 ? 28.217 2.880 -24.580 1.00 81.25 74 CYS A N 1
ATOM 604 C CA . CYS A 1 74 ? 29.577 3.275 -24.972 1.00 81.25 74 CYS A CA 1
ATOM 605 C C . CYS A 1 74 ? 30.396 3.868 -23.816 1.00 81.25 74 CYS A C 1
ATOM 607 O O . CYS A 1 74 ? 31.611 3.706 -23.797 1.00 81.25 74 CYS A O 1
ATOM 609 N N . GLN A 1 75 ? 29.765 4.573 -22.869 1.00 81.19 75 GLN A N 1
ATOM 610 C CA . GLN A 1 75 ? 30.463 5.151 -21.708 1.00 81.19 75 GLN A CA 1
ATOM 611 C C . GLN A 1 75 ? 30.885 4.091 -20.687 1.00 81.19 75 GLN A C 1
ATOM 613 O O . GLN A 1 75 ? 31.910 4.235 -20.029 1.00 81.19 75 GLN A O 1
ATOM 618 N N . SER A 1 76 ? 30.080 3.043 -20.556 1.00 79.56 76 SER A N 1
ATOM 619 C CA . SER A 1 76 ? 30.323 1.899 -19.686 1.00 79.56 76 SER A CA 1
ATOM 620 C C . SER A 1 76 ? 29.908 0.641 -20.451 1.00 79.56 76 SER A C 1
ATOM 622 O O . SER A 1 76 ? 28.706 0.381 -20.553 1.00 79.56 76 SER A O 1
ATOM 624 N N . PRO A 1 77 ? 30.857 -0.101 -21.043 1.00 79.19 77 PRO A N 1
ATOM 625 C CA . PRO A 1 77 ? 30.565 -1.375 -21.691 1.00 79.19 77 PRO A CA 1
ATOM 626 C C . PRO A 1 77 ? 29.968 -2.382 -20.703 1.00 79.19 77 PRO A C 1
ATOM 628 O O . PRO A 1 77 ? 30.109 -2.235 -19.489 1.00 79.19 77 PRO A O 1
ATOM 631 N N . ASN A 1 78 ? 29.308 -3.417 -21.222 1.00 80.88 78 ASN A N 1
ATOM 632 C CA . ASN A 1 78 ? 28.856 -4.520 -20.381 1.00 80.88 78 ASN A CA 1
ATOM 633 C C . ASN A 1 78 ? 30.078 -5.300 -19.874 1.00 80.88 78 ASN A C 1
ATOM 635 O O . ASN A 1 78 ? 30.806 -5.894 -20.667 1.00 80.88 78 ASN A O 1
ATOM 639 N N . GLU A 1 79 ? 30.292 -5.315 -18.563 1.00 82.31 79 GLU A N 1
ATOM 640 C CA . GLU A 1 79 ? 31.426 -5.973 -17.924 1.00 82.31 79 GLU A CA 1
ATOM 641 C C . GLU A 1 79 ? 30.945 -6.962 -16.857 1.00 82.31 79 GLU A C 1
ATOM 643 O O . GLU A 1 79 ? 30.256 -6.608 -15.893 1.00 82.31 79 GLU A 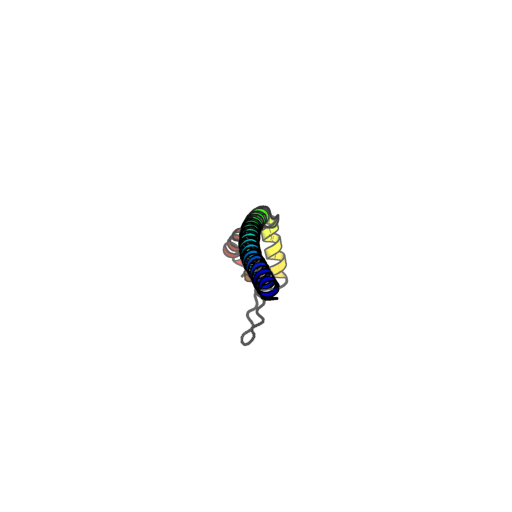O 1
ATOM 648 N N . ILE A 1 80 ? 31.325 -8.228 -17.044 1.00 81.88 80 ILE A N 1
ATOM 649 C CA . ILE A 1 80 ? 31.088 -9.309 -16.087 1.00 81.88 80 ILE A CA 1
ATOM 650 C C . ILE A 1 80 ? 32.407 -9.595 -15.376 1.00 81.88 80 ILE A C 1
ATOM 652 O O . ILE A 1 80 ? 33.305 -10.231 -15.927 1.00 81.88 80 ILE A O 1
ATOM 656 N N . VAL A 1 81 ? 32.513 -9.138 -14.133 1.00 81.31 81 VAL A N 1
ATOM 657 C CA . VAL A 1 81 ? 33.670 -9.408 -13.274 1.00 81.31 81 VAL A CA 1
ATOM 658 C C . VAL A 1 81 ? 33.496 -10.757 -12.574 1.00 81.31 81 VAL A C 1
ATOM 660 O O . VAL A 1 81 ? 32.649 -10.908 -11.695 1.00 81.31 81 VAL A O 1
ATOM 663 N N . PHE A 1 82 ? 34.301 -11.755 -12.944 1.00 78.81 82 PHE A N 1
ATOM 664 C CA . PHE A 1 82 ? 34.278 -13.066 -12.287 1.00 78.81 82 PHE A CA 1
ATOM 665 C C . PHE A 1 82 ? 34.676 -12.962 -10.806 1.00 78.81 82 PHE A C 1
ATOM 667 O O . PHE A 1 82 ? 35.696 -12.367 -10.469 1.00 78.81 82 PHE A O 1
ATOM 674 N N . GLY A 1 83 ? 33.881 -13.573 -9.922 1.00 77.19 83 GLY A N 1
ATOM 675 C CA . GLY A 1 83 ? 34.131 -13.576 -8.473 1.00 77.19 83 GLY A CA 1
ATOM 676 C C . GLY A 1 83 ? 33.646 -12.327 -7.727 1.00 77.19 83 GLY A C 1
ATOM 677 O O . GLY A 1 83 ? 33.845 -12.244 -6.518 1.00 77.19 83 GLY A O 1
ATOM 678 N N . SER A 1 84 ? 32.985 -11.390 -8.414 1.00 75.38 84 SER A N 1
ATOM 679 C CA . SER A 1 84 ? 32.326 -10.222 -7.819 1.00 75.38 84 SER A CA 1
ATOM 680 C C . SER A 1 84 ? 30.828 -10.221 -8.136 1.00 75.38 84 SER A C 1
ATOM 682 O O . SER A 1 84 ? 30.414 -10.745 -9.167 1.00 75.38 84 SER A O 1
ATOM 684 N N . LEU A 1 85 ? 30.018 -9.624 -7.258 1.00 71.88 85 LEU A N 1
ATOM 685 C CA . LEU A 1 85 ? 28.609 -9.308 -7.538 1.00 71.88 85 LEU A CA 1
ATOM 686 C C . LEU A 1 85 ? 28.451 -7.974 -8.288 1.00 71.88 85 LEU A C 1
ATOM 688 O O . LEU A 1 85 ? 27.368 -7.680 -8.796 1.00 71.88 85 LEU A O 1
ATOM 692 N N . ASP A 1 86 ? 29.521 -7.183 -8.377 1.00 71.00 86 ASP A N 1
ATOM 693 C CA . ASP A 1 86 ? 29.524 -5.882 -9.039 1.00 71.00 86 ASP A CA 1
ATOM 694 C C . ASP A 1 86 ? 29.727 -6.064 -10.547 1.00 71.00 86 ASP A C 1
ATOM 696 O O . ASP A 1 86 ? 30.824 -5.928 -11.087 1.00 71.00 86 ASP A O 1
ATOM 700 N N . HIS A 1 87 ? 28.645 -6.427 -11.233 1.00 78.94 87 HIS A N 1
ATOM 701 C CA . HIS A 1 87 ? 28.578 -6.432 -12.691 1.00 78.94 87 HIS A CA 1
ATOM 702 C C . HIS A 1 87 ? 28.008 -5.107 -13.195 1.00 78.94 87 HIS A C 1
ATOM 704 O O . HIS A 1 87 ? 26.973 -4.637 -12.716 1.00 78.94 87 HIS A O 1
ATOM 710 N N . ILE A 1 88 ? 28.636 -4.531 -14.217 1.00 81.19 88 ILE A N 1
ATOM 711 C CA . ILE A 1 88 ? 28.143 -3.319 -14.870 1.00 81.19 88 ILE A CA 1
ATOM 712 C C . ILE A 1 88 ? 27.531 -3.759 -16.191 1.00 81.19 88 ILE A C 1
ATOM 714 O O . ILE A 1 88 ? 28.240 -4.035 -17.146 1.00 81.19 88 ILE A O 1
ATOM 718 N N . LEU A 1 89 ? 26.202 -3.854 -16.248 1.00 87.56 89 LEU A N 1
ATOM 719 C CA . LEU A 1 89 ? 25.480 -4.309 -17.444 1.00 87.56 89 LEU A CA 1
ATOM 720 C C . LEU A 1 89 ? 24.455 -3.258 -17.893 1.00 87.56 89 LEU A C 1
ATOM 722 O O . LEU A 1 89 ? 23.250 -3.440 -17.685 1.00 87.56 89 LEU A O 1
ATOM 726 N N . PRO A 1 90 ? 24.884 -2.121 -18.470 1.00 86.62 90 PRO A N 1
ATOM 727 C CA . PRO A 1 90 ? 23.980 -1.018 -18.776 1.00 86.62 90 PRO A CA 1
ATOM 728 C C . PRO A 1 90 ? 22.924 -1.397 -19.806 1.00 86.62 90 PRO A C 1
ATOM 730 O O . PRO A 1 90 ? 21.782 -0.967 -19.672 1.00 86.62 90 PRO A O 1
ATOM 733 N N . SER A 1 91 ? 23.250 -2.251 -20.779 1.00 85.81 91 SER A N 1
ATOM 734 C CA . SER A 1 91 ? 22.265 -2.762 -21.742 1.00 85.81 91 SER A CA 1
ATOM 735 C C . SER A 1 91 ? 21.134 -3.522 -21.035 1.00 85.81 91 SER A C 1
ATOM 737 O O . SER A 1 91 ? 19.952 -3.285 -21.304 1.00 85.81 91 SER A O 1
ATOM 739 N N . VAL A 1 92 ? 21.484 -4.348 -20.043 1.00 88.12 92 VAL A N 1
ATOM 740 C CA . VAL A 1 92 ? 20.541 -5.096 -19.204 1.00 88.12 92 VAL A CA 1
ATOM 741 C C . VAL A 1 92 ? 19.719 -4.142 -18.350 1.00 88.12 92 VAL A C 1
ATOM 743 O O . VAL A 1 92 ? 18.493 -4.229 -18.374 1.00 88.12 92 VAL A O 1
ATOM 746 N N . VAL A 1 93 ? 20.354 -3.203 -17.646 1.00 88.56 93 VAL A N 1
ATOM 747 C CA . VAL A 1 93 ? 19.667 -2.233 -16.777 1.00 88.56 93 VAL A CA 1
ATOM 748 C C . VAL A 1 93 ? 18.655 -1.406 -17.572 1.00 88.56 93 VAL A C 1
ATOM 750 O O . VAL A 1 93 ? 17.492 -1.298 -17.179 1.00 88.56 93 VAL A O 1
ATOM 753 N N . LEU A 1 94 ? 19.055 -0.877 -18.730 1.00 88.19 94 LEU A N 1
ATOM 754 C CA . LEU A 1 94 ? 18.178 -0.083 -19.591 1.00 88.19 94 LEU A CA 1
ATOM 755 C C . LEU A 1 94 ? 17.039 -0.941 -20.173 1.00 88.19 94 LEU A C 1
ATOM 757 O O . LEU A 1 94 ? 15.898 -0.481 -20.253 1.00 88.19 94 LEU A O 1
ATOM 761 N N . SER A 1 95 ? 17.286 -2.215 -20.499 1.00 88.44 95 SER A N 1
ATOM 762 C CA . SER A 1 95 ? 16.240 -3.131 -20.982 1.00 88.44 95 SER A CA 1
ATOM 763 C C . SER A 1 95 ? 15.113 -3.381 -19.962 1.00 88.44 95 SER A C 1
ATOM 765 O O . SER A 1 95 ? 14.009 -3.768 -20.350 1.00 88.44 95 SER A O 1
ATOM 767 N N . GLN A 1 96 ? 15.340 -3.131 -18.666 1.00 87.56 96 GLN A N 1
ATOM 768 C CA . GLN A 1 96 ? 14.325 -3.325 -17.622 1.00 87.56 96 GLN A CA 1
ATOM 769 C C . GLN A 1 96 ? 13.343 -2.153 -17.477 1.00 87.56 96 GLN A C 1
ATOM 771 O O . GLN A 1 96 ? 12.325 -2.294 -16.800 1.00 87.56 96 GLN A O 1
ATOM 776 N N . VAL A 1 97 ? 13.582 -1.017 -18.142 1.00 85.00 97 VAL A N 1
ATOM 777 C CA . VAL A 1 97 ? 12.748 0.193 -18.009 1.00 85.00 97 VAL A CA 1
ATOM 778 C C . VAL A 1 97 ? 11.331 -0.012 -18.563 1.00 85.00 97 VAL A C 1
ATOM 780 O O . VAL A 1 97 ? 10.345 0.428 -17.969 1.00 85.00 97 VAL A O 1
ATOM 783 N N . SER A 1 98 ? 11.198 -0.656 -19.725 1.00 83.06 98 SER A N 1
ATOM 784 C CA . SER A 1 98 ? 9.900 -0.960 -20.340 1.00 83.06 98 SER A CA 1
ATOM 785 C C . SER A 1 98 ? 10.019 -2.025 -21.431 1.00 83.06 98 SER A C 1
ATOM 787 O O . SER A 1 98 ? 11.108 -2.305 -21.924 1.00 83.06 98 SER A O 1
ATOM 789 N N . ILE A 1 99 ? 8.882 -2.570 -21.881 1.00 83.56 99 ILE A N 1
ATOM 790 C CA . ILE A 1 99 ? 8.837 -3.514 -23.012 1.00 83.56 99 ILE A CA 1
ATOM 791 C C . ILE A 1 99 ? 9.437 -2.895 -24.287 1.00 83.56 99 ILE A C 1
ATOM 793 O O . ILE A 1 99 ? 10.130 -3.589 -25.025 1.00 83.56 99 ILE A O 1
ATOM 797 N N . GLY A 1 100 ? 9.220 -1.597 -24.532 1.00 86.44 100 GLY A N 1
ATOM 798 C CA . GLY A 1 100 ? 9.791 -0.902 -25.691 1.00 86.44 100 GLY A CA 1
ATOM 799 C C . GLY A 1 100 ? 11.318 -0.813 -25.629 1.00 86.44 100 GLY A C 1
ATOM 800 O O . GLY A 1 100 ? 11.990 -1.113 -26.611 1.00 86.44 100 GLY A O 1
ATOM 801 N N . TRP A 1 101 ? 11.861 -0.493 -24.451 1.00 90.12 101 TRP A N 1
ATO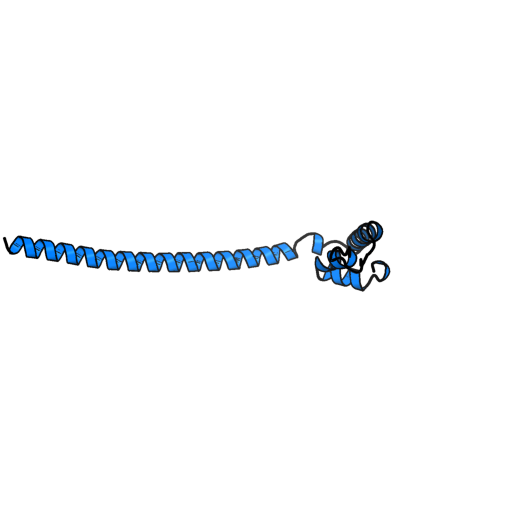M 802 C CA . TRP A 1 101 ? 13.308 -0.443 -24.210 1.00 90.12 101 TRP A CA 1
ATOM 803 C C . TRP A 1 101 ? 13.943 -1.826 -24.328 1.00 90.12 101 TRP A C 1
ATOM 805 O O . TRP A 1 101 ? 14.974 -1.978 -24.976 1.00 90.12 101 TRP A O 1
ATOM 815 N N . ARG A 1 102 ? 13.284 -2.853 -23.780 1.00 90.06 102 ARG A N 1
ATOM 816 C CA . ARG A 1 102 ? 13.710 -4.246 -23.931 1.00 90.06 102 ARG A CA 1
ATOM 817 C C . ARG A 1 102 ? 13.750 -4.674 -25.389 1.00 90.06 102 ARG A C 1
ATOM 819 O O . ARG A 1 102 ? 14.732 -5.263 -25.823 1.00 90.06 102 ARG A O 1
ATOM 826 N N . ARG A 1 103 ? 12.692 -4.373 -26.148 1.00 89.38 103 ARG A N 1
ATOM 827 C CA . ARG A 1 103 ? 12.630 -4.706 -27.572 1.00 89.38 103 ARG A CA 1
ATOM 828 C C . ARG A 1 103 ? 13.775 -4.041 -28.328 1.00 89.38 103 ARG A C 1
ATOM 830 O O . ARG A 1 103 ? 14.415 -4.728 -29.111 1.00 89.38 103 ARG A O 1
ATOM 837 N N . LEU A 1 104 ? 14.054 -2.761 -28.063 1.00 88.62 104 LEU A N 1
ATOM 838 C CA . LEU A 1 104 ? 15.176 -2.063 -28.688 1.00 88.62 104 LEU A CA 1
ATOM 839 C C . LEU A 1 104 ? 16.526 -2.712 -28.346 1.00 88.62 104 LEU A C 1
ATOM 841 O O . LEU A 1 104 ? 17.315 -2.967 -29.246 1.00 88.62 104 LEU A O 1
ATOM 845 N N . ALA A 1 105 ? 16.773 -3.017 -27.070 1.00 90.00 105 ALA A N 1
ATOM 846 C CA . ALA A 1 105 ? 18.016 -3.655 -26.632 1.00 90.00 105 ALA A CA 1
ATOM 847 C C . ALA A 1 105 ? 18.261 -5.007 -27.327 1.00 90.00 105 ALA A C 1
ATOM 849 O O . ALA A 1 105 ? 19.390 -5.339 -27.671 1.00 90.00 105 ALA A O 1
ATOM 850 N N . LEU A 1 106 ? 17.197 -5.783 -27.562 1.00 88.81 106 LEU A N 1
ATOM 851 C CA . LEU A 1 106 ? 17.284 -7.089 -28.221 1.00 88.81 106 LEU A CA 1
ATOM 852 C C . LEU A 1 106 ? 17.503 -6.994 -29.738 1.00 88.81 106 LEU A C 1
ATOM 854 O O . LEU A 1 106 ? 18.178 -7.850 -30.297 1.00 88.81 106 LEU A O 1
ATOM 858 N N . ILE A 1 107 ? 16.947 -5.980 -30.414 1.00 90.19 107 ILE A N 1
ATOM 859 C CA . ILE A 1 107 ? 17.142 -5.794 -31.868 1.00 90.19 107 ILE A CA 1
ATOM 860 C C . ILE A 1 107 ? 18.446 -5.073 -32.223 1.00 90.19 107 ILE A C 1
ATOM 862 O O . ILE A 1 107 ? 18.749 -4.927 -33.405 1.00 90.19 107 ILE A O 1
ATOM 866 N N . SER A 1 108 ? 19.201 -4.618 -31.224 1.00 87.88 108 SER A N 1
ATOM 867 C CA . SER A 1 108 ? 20.437 -3.857 -31.393 1.00 87.88 108 SER A CA 1
ATOM 868 C C . SER A 1 108 ? 21.633 -4.650 -30.848 1.00 87.88 108 SER A C 1
ATOM 870 O O . SER A 1 108 ? 22.071 -4.395 -29.726 1.00 87.88 108 SER A O 1
ATOM 872 N N . PRO A 1 109 ? 22.200 -5.597 -31.628 1.00 83.62 109 PRO A N 1
ATOM 873 C CA . PRO A 1 109 ? 23.306 -6.450 -31.184 1.00 83.62 109 PRO A CA 1
ATOM 874 C C . PRO A 1 109 ? 24.546 -5.686 -30.717 1.00 83.62 109 PRO A C 1
ATOM 876 O O . PRO A 1 109 ? 25.251 -6.157 -29.841 1.00 83.62 109 PRO A O 1
ATOM 879 N N . HIS A 1 110 ? 24.789 -4.492 -31.263 1.00 81.75 110 HIS A N 1
ATOM 880 C CA . HIS A 1 110 ? 25.937 -3.642 -30.929 1.00 81.75 110 HIS A CA 1
ATOM 881 C C . HIS A 1 110 ? 25.908 -3.063 -29.501 1.00 81.75 110 HIS A C 1
ATOM 883 O O . HIS A 1 110 ? 26.836 -2.358 -29.117 1.00 81.75 110 HIS A O 1
ATOM 889 N N . LEU A 1 111 ? 24.832 -3.293 -28.741 1.00 80.88 111 LEU A N 1
ATOM 890 C CA . LEU A 1 111 ? 24.686 -2.847 -27.352 1.00 80.88 111 LEU A CA 1
ATOM 891 C C . LEU A 1 111 ? 25.126 -3.902 -26.327 1.00 80.88 111 LEU A C 1
ATOM 893 O O . LEU A 1 111 ? 25.145 -3.590 -25.133 1.00 80.88 111 LEU A O 1
ATOM 897 N N . TRP A 1 112 ? 25.410 -5.129 -26.769 1.00 82.00 112 TRP A N 1
ATOM 898 C CA . TRP A 1 112 ? 25.844 -6.252 -25.936 1.00 82.00 112 TRP A CA 1
ATOM 899 C C . TRP A 1 112 ? 27.359 -6.365 -25.948 1.00 82.00 112 TRP A C 1
ATOM 90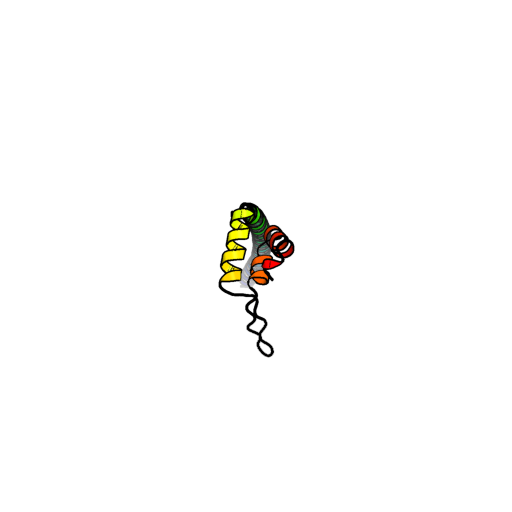1 O O . TRP A 1 112 ? 27.905 -6.386 -24.822 1.00 82.00 112 TRP A O 1
#

Secondary structure (DSSP, 8-state):
-HHHHHHHHHHHHHHHHHHHHHHHHHHHHHHHHHHHHHHHHHHHHHHHHHHHHH-GGGT--HHHHHHHHHHHHHHS--B--TT-S--B-HHHHHHTS-HHHHHHHHH-GGG-

Sequence (112 aa):
TEEEKVRVKQRLHDAEDDFAKYDAEIARLEAAISAIKHKRKCLQDYVAKHRSLLAPVRRLPLEILSFIFLTRCCQSPNEIVFGSLDHILPSVVLSQVSIGWRRLALISPHLW

pLDDT: mean 88.77, std 7.99, range [69.44, 98.75]

Foldseek 3Di:
DVVVVVVVVVVVVVVVVVVVVVVVVVVVVVVVVVVVVVVVVVVVVVVVVVVLCVDVVVVDDLVVLVVVLCVVCVVPPFDDDPPDPDTDQVLVVQLVSDVVSVVSSVVCPVSD